Protein AF-A0A7R9XVE0-F1 (afdb_monomer_lite)

Structure (mmCIF, N/CA/C/O backbone):
data_AF-A0A7R9XVE0-F1
#
_entry.id   AF-A0A7R9XVE0-F1
#
loop_
_atom_site.group_PDB
_atom_site.id
_atom_site.type_symbol
_atom_site.label_atom_id
_atom_site.label_alt_id
_atom_site.label_comp_id
_atom_site.label_asym_id
_atom_site.label_entity_id
_atom_site.label_seq_id
_atom_site.pdbx_PDB_ins_code
_atom_site.Cartn_x
_atom_site.Cartn_y
_atom_site.Cartn_z
_atom_site.occupancy
_atom_site.B_iso_or_equiv
_atom_site.auth_seq_id
_atom_site.auth_comp_id
_atom_site.auth_asym_id
_atom_site.auth_atom_id
_atom_site.pdbx_PDB_model_num
ATOM 1 N N . MET A 1 1 ? 29.120 -4.678 16.726 1.00 42.53 1 MET A N 1
ATOM 2 C CA . MET A 1 1 ? 29.042 -4.687 15.249 1.00 42.53 1 MET A CA 1
ATOM 3 C C . MET A 1 1 ? 27.668 -4.158 14.846 1.00 42.53 1 MET A C 1
ATOM 5 O O . MET A 1 1 ? 26.705 -4.912 14.813 1.00 42.53 1 MET A O 1
ATOM 9 N N . CYS A 1 2 ? 27.539 -2.840 14.697 1.00 47.38 2 CYS A N 1
ATOM 10 C CA . CYS A 1 2 ? 26.256 -2.175 14.465 1.00 47.38 2 CYS A CA 1
ATOM 11 C C . CYS A 1 2 ? 25.947 -2.205 12.961 1.00 47.38 2 CYS A C 1
ATOM 13 O O . CYS A 1 2 ? 26.539 -1.447 12.198 1.00 47.38 2 CYS A O 1
ATOM 15 N N . LYS A 1 3 ? 25.071 -3.114 12.517 1.00 47.78 3 LYS A N 1
ATOM 16 C CA . LYS A 1 3 ? 24.630 -3.222 11.116 1.00 47.78 3 LYS A CA 1
ATOM 17 C C . LYS A 1 3 ? 23.557 -2.157 10.831 1.00 47.78 3 LYS A C 1
ATOM 19 O O . LYS A 1 3 ? 22.397 -2.479 10.620 1.00 47.78 3 LYS A O 1
ATOM 24 N N . PHE A 1 4 ? 23.955 -0.889 10.930 1.00 51.12 4 PHE A N 1
ATOM 25 C CA . PHE A 1 4 ? 23.118 0.307 10.734 1.00 51.12 4 PHE A CA 1
ATOM 26 C C . PHE A 1 4 ? 23.556 1.139 9.513 1.00 51.12 4 PHE A C 1
ATOM 28 O O . PHE A 1 4 ? 23.106 2.267 9.341 1.00 51.12 4 PHE A O 1
ATOM 35 N N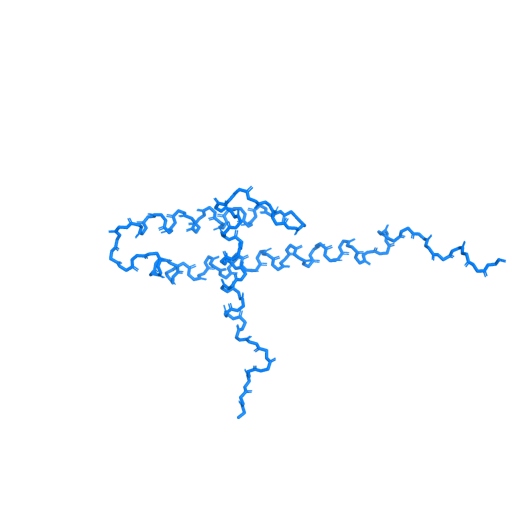 . SER A 1 5 ? 24.448 0.603 8.674 1.00 50.84 5 SER A N 1
ATOM 36 C CA . SER A 1 5 ? 24.968 1.297 7.484 1.00 50.84 5 SER A CA 1
ATOM 37 C C . SER A 1 5 ? 24.055 1.182 6.253 1.00 50.84 5 SER A C 1
ATOM 39 O O . SER A 1 5 ? 24.212 1.942 5.309 1.00 50.84 5 SER A O 1
ATOM 41 N N . GLU A 1 6 ? 23.052 0.308 6.304 1.00 54.50 6 GLU A N 1
ATOM 42 C CA . GLU A 1 6 ? 21.869 0.292 5.439 1.00 54.50 6 GLU A CA 1
ATOM 43 C C . GLU A 1 6 ? 20.679 0.200 6.399 1.00 54.50 6 GLU A C 1
ATOM 45 O O . GLU A 1 6 ? 20.630 -0.726 7.207 1.00 54.50 6 GLU A O 1
ATOM 50 N N . GLY A 1 7 ? 19.769 1.176 6.419 1.00 59.41 7 GLY A N 1
ATOM 51 C CA . GLY A 1 7 ? 18.637 1.166 7.356 1.00 59.41 7 GLY A CA 1
ATOM 52 C C . GLY A 1 7 ? 17.837 -0.144 7.294 1.00 59.41 7 GLY A C 1
ATOM 53 O O . GLY A 1 7 ? 17.796 -0.791 6.251 1.00 59.41 7 GLY A O 1
ATOM 54 N N . ASP A 1 8 ? 17.195 -0.533 8.404 1.00 79.69 8 ASP A N 1
ATOM 55 C CA . ASP A 1 8 ? 16.357 -1.741 8.472 1.00 79.69 8 ASP A CA 1
ATOM 56 C C . ASP A 1 8 ? 15.426 -1.800 7.248 1.00 79.69 8 ASP A C 1
ATOM 58 O O . ASP A 1 8 ? 14.573 -0.923 7.064 1.00 79.69 8 ASP A O 1
ATOM 62 N N . SER A 1 9 ? 15.600 -2.820 6.400 1.00 81.75 9 SER A N 1
ATOM 63 C CA . SER A 1 9 ? 14.855 -2.973 5.144 1.00 81.75 9 SER A CA 1
ATOM 64 C C . SER A 1 9 ? 13.341 -2.975 5.375 1.00 81.75 9 SER A C 1
ATOM 66 O O . SER A 1 9 ? 12.570 -2.529 4.522 1.00 81.75 9 SER A O 1
ATOM 68 N N . ARG A 1 10 ? 12.899 -3.364 6.577 1.00 84.88 10 ARG A N 1
ATOM 69 C CA . ARG A 1 10 ? 11.501 -3.286 7.009 1.00 84.88 10 ARG A CA 1
ATOM 70 C C . ARG A 1 10 ? 11.034 -1.850 7.203 1.00 84.88 10 ARG A C 1
ATOM 72 O O . ARG A 1 10 ? 9.901 -1.529 6.855 1.00 84.88 10 ARG A O 1
ATOM 79 N N . ILE A 1 11 ? 11.871 -0.976 7.759 1.00 89.19 11 ILE A N 1
ATOM 80 C CA . ILE A 1 11 ? 11.544 0.449 7.914 1.00 89.19 11 ILE A CA 1
ATOM 81 C C . ILE A 1 11 ? 11.472 1.122 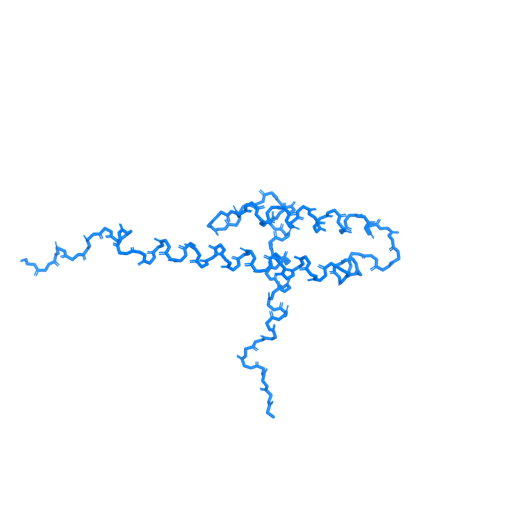6.543 1.00 89.19 11 ILE A C 1
ATOM 83 O O . ILE A 1 11 ? 10.541 1.893 6.301 1.00 89.19 11 ILE A O 1
ATOM 87 N N . LEU A 1 12 ? 12.388 0.791 5.630 1.00 89.69 12 LEU A N 1
ATOM 88 C CA . LEU A 1 12 ? 12.337 1.290 4.252 1.00 89.69 12 LEU A CA 1
ATOM 89 C C . LEU A 1 12 ? 11.053 0.845 3.544 1.00 89.69 12 LEU A C 1
ATOM 91 O O . LEU A 1 12 ? 10.345 1.679 2.983 1.00 89.69 12 LEU A O 1
ATOM 95 N N . SER A 1 13 ? 10.693 -0.432 3.667 1.00 92.75 13 SER A N 1
ATOM 96 C CA . SER A 1 13 ? 9.450 -0.976 3.107 1.00 92.75 13 SER A CA 1
ATOM 97 C C . SER A 1 13 ? 8.210 -0.268 3.658 1.00 92.75 13 SER A C 1
ATOM 99 O O . SER A 1 13 ? 7.320 0.130 2.907 1.00 92.75 13 SER A O 1
ATOM 101 N N . GLN A 1 14 ? 8.172 -0.021 4.971 1.00 93.62 14 GLN A N 1
ATOM 102 C CA . GLN A 1 14 ? 7.085 0.734 5.594 1.00 93.62 14 GLN A CA 1
ATOM 103 C C . GLN A 1 14 ? 7.004 2.180 5.096 1.00 93.62 14 GLN A C 1
ATOM 105 O O . GLN A 1 14 ? 5.900 2.702 4.935 1.00 93.62 14 GLN A O 1
ATOM 110 N N . LYS A 1 15 ? 8.145 2.840 4.869 1.00 94.31 15 LYS A N 1
ATOM 111 C CA . LYS A 1 15 ? 8.178 4.198 4.317 1.00 94.31 15 LYS A CA 1
ATOM 112 C C . LYS A 1 15 ? 7.635 4.219 2.886 1.00 94.31 15 LYS A C 1
ATOM 114 O O . LYS A 1 15 ? 6.722 4.992 2.620 1.00 94.31 15 LYS A O 1
ATOM 119 N N . MET A 1 16 ? 8.108 3.322 2.018 1.00 94.50 16 MET A N 1
ATOM 120 C CA . MET A 1 16 ? 7.633 3.217 0.630 1.00 94.50 16 MET A CA 1
ATOM 121 C C . MET A 1 16 ? 6.118 3.007 0.556 1.00 94.50 16 MET A C 1
ATOM 123 O O . MET A 1 16 ? 5.421 3.722 -0.162 1.00 94.50 16 MET A O 1
ATOM 127 N N . ALA A 1 17 ? 5.588 2.082 1.359 1.00 96.38 17 ALA A N 1
ATOM 128 C CA . ALA A 1 17 ? 4.152 1.841 1.427 1.00 96.38 17 ALA A CA 1
ATOM 129 C C . ALA A 1 17 ? 3.367 3.075 1.915 1.00 96.38 17 ALA A C 1
ATOM 131 O O . ALA A 1 17 ? 2.294 3.367 1.389 1.00 96.38 17 ALA A O 1
ATOM 132 N N . ARG A 1 18 ? 3.882 3.830 2.901 1.00 96.06 18 ARG A N 1
ATOM 133 C CA . ARG A 1 18 ? 3.235 5.071 3.377 1.00 96.06 18 ARG A CA 1
ATOM 134 C C . ARG A 1 18 ? 3.206 6.159 2.312 1.00 96.06 18 ARG A C 1
ATOM 136 O O . ARG A 1 18 ? 2.172 6.811 2.155 1.00 96.06 18 ARG A O 1
ATOM 143 N N . ASP A 1 19 ? 4.310 6.347 1.600 1.00 95.50 19 ASP A N 1
ATOM 144 C CA . ASP A 1 19 ? 4.403 7.337 0.527 1.00 95.50 19 ASP A CA 1
ATOM 145 C C . ASP A 1 19 ? 3.393 6.991 -0.578 1.00 95.50 19 ASP A C 1
ATOM 147 O O . ASP A 1 19 ? 2.554 7.819 -0.942 1.00 95.50 19 ASP A O 1
ATOM 151 N N . ARG A 1 20 ? 3.342 5.717 -0.988 1.00 96.06 20 ARG A N 1
ATOM 152 C CA . ARG A 1 20 ? 2.379 5.237 -1.986 1.00 96.06 20 ARG A CA 1
ATOM 153 C C . ARG A 1 20 ? 0.920 5.381 -1.547 1.00 96.06 20 ARG A C 1
ATOM 155 O O . ARG A 1 20 ? 0.080 5.766 -2.361 1.00 96.06 20 ARG A O 1
ATOM 162 N N . MET A 1 21 ? 0.611 5.114 -0.277 1.00 96.69 21 MET A N 1
ATOM 163 C CA . MET A 1 21 ? -0.726 5.334 0.294 1.00 96.69 21 MET A CA 1
ATOM 164 C C . MET A 1 21 ? -1.106 6.817 0.349 1.00 96.69 21 MET A C 1
ATOM 166 O O . MET A 1 21 ? -2.278 7.158 0.200 1.00 96.69 21 MET A O 1
ATOM 170 N N . THR A 1 22 ? -0.131 7.706 0.549 1.00 95.62 22 THR A N 1
ATOM 171 C CA . THR A 1 22 ? -0.352 9.159 0.522 1.00 95.62 22 THR A CA 1
ATOM 172 C C . THR A 1 22 ? -0.698 9.633 -0.885 1.00 95.62 22 THR A C 1
ATOM 174 O O . THR A 1 22 ? -1.575 10.481 -1.044 1.00 95.62 22 THR A O 1
ATOM 177 N N . ASP A 1 23 ? -0.042 9.080 -1.904 1.00 95.12 23 ASP A N 1
ATOM 178 C CA . ASP A 1 23 ? -0.374 9.352 -3.302 1.00 95.12 23 ASP A CA 1
ATOM 179 C C . ASP A 1 23 ? -1.738 8.780 -3.687 1.00 95.12 23 ASP A C 1
ATOM 181 O O . ASP A 1 23 ? -2.548 9.504 -4.264 1.00 95.12 23 ASP A O 1
ATOM 185 N N . PHE A 1 24 ? -2.040 7.549 -3.263 1.00 95.81 24 PHE A N 1
ATOM 186 C CA . PHE A 1 24 ? -3.348 6.923 -3.468 1.00 95.81 24 PHE A CA 1
ATOM 187 C C . PHE A 1 24 ? -4.487 7.776 -2.897 1.00 95.81 24 PHE A C 1
ATOM 189 O O . PHE A 1 24 ? -5.441 8.093 -3.601 1.00 95.81 24 PHE A O 1
ATOM 196 N N . ALA A 1 25 ? -4.352 8.233 -1.647 1.00 94.31 25 ALA A N 1
ATOM 197 C CA . ALA A 1 25 ? -5.352 9.080 -0.994 1.00 94.31 25 ALA A CA 1
ATOM 198 C C . ALA A 1 25 ? -5.558 10.436 -1.694 1.00 94.31 25 ALA A C 1
ATOM 200 O O . ALA A 1 25 ? -6.602 11.062 -1.533 1.00 94.31 25 ALA A O 1
ATOM 201 N N . LYS A 1 26 ? -4.567 10.899 -2.464 1.00 95.75 26 LYS A N 1
ATOM 202 C CA . LYS A 1 26 ? -4.622 12.142 -3.245 1.00 95.75 26 LYS A CA 1
ATOM 203 C C . LYS A 1 26 ? -4.998 11.913 -4.713 1.00 95.75 26 LYS A C 1
ATOM 205 O O . LYS A 1 26 ? -4.976 12.873 -5.477 1.00 95.75 26 LYS A O 1
ATOM 210 N N . GLY A 1 27 ? -5.284 10.674 -5.122 1.00 92.69 27 GLY A N 1
ATOM 211 C CA . GLY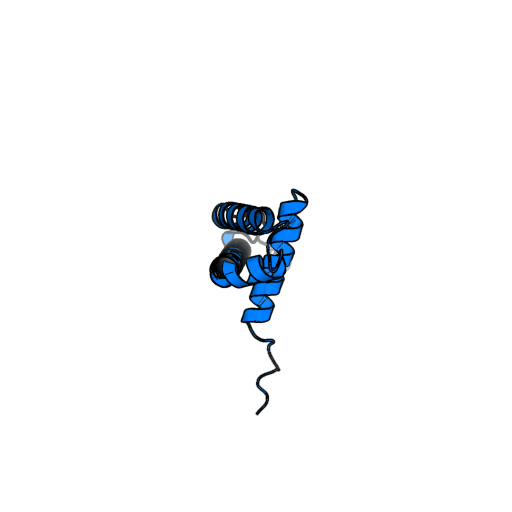 A 1 27 ? -5.540 10.320 -6.521 1.00 92.69 27 GLY A CA 1
ATOM 212 C C . GLY A 1 27 ? -4.336 10.551 -7.440 1.00 92.69 27 GLY A C 1
ATOM 213 O O . GLY A 1 27 ? -4.511 10.820 -8.626 1.00 92.69 27 GLY A O 1
ATOM 214 N N . ARG A 1 28 ? -3.111 10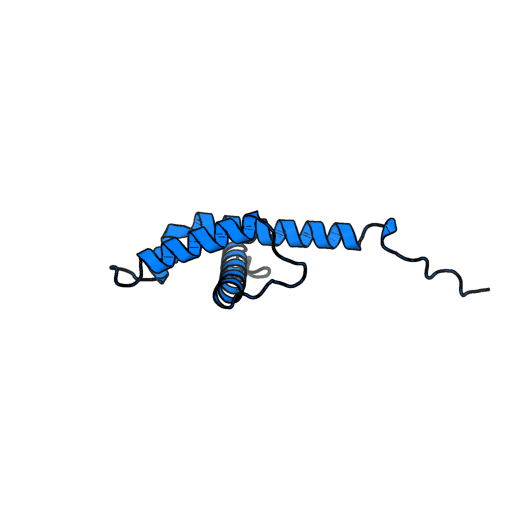.512 -6.899 1.00 92.38 28 ARG A N 1
ATOM 215 C CA . ARG A 1 28 ? -1.879 10.720 -7.667 1.00 92.38 28 ARG A CA 1
ATOM 216 C C . ARG A 1 28 ? -1.304 9.392 -8.131 1.00 92.38 28 ARG A C 1
ATOM 218 O O . ARG A 1 28 ? -1.151 8.463 -7.341 1.00 92.38 28 ARG A O 1
ATOM 225 N N . THR A 1 29 ? -0.898 9.355 -9.393 1.00 87.88 29 THR A N 1
ATOM 226 C CA . THR A 1 29 ? -0.133 8.242 -9.954 1.00 87.88 29 THR A CA 1
ATOM 227 C C . THR A 1 29 ? 1.362 8.480 -9.720 1.00 87.88 29 THR A C 1
ATOM 229 O O . THR A 1 29 ? 1.850 9.572 -10.030 1.00 87.88 29 THR A O 1
ATOM 232 N N . PRO A 1 30 ? 2.112 7.499 -9.187 1.00 84.62 30 PRO A N 1
ATOM 233 C CA . PRO A 1 30 ? 3.551 7.636 -9.010 1.00 84.62 30 PRO A CA 1
ATOM 234 C C . PRO A 1 30 ? 4.295 7.761 -10.348 1.00 84.62 30 PRO A C 1
ATOM 236 O O . PRO A 1 30 ? 3.820 7.347 -11.409 1.00 84.62 30 PRO A O 1
ATOM 239 N N . ALA A 1 31 ? 5.502 8.329 -10.295 1.00 75.00 31 ALA A N 1
ATOM 240 C CA . ALA A 1 31 ? 6.388 8.390 -11.452 1.00 75.00 31 ALA A CA 1
ATOM 241 C C . ALA A 1 31 ? 6.704 6.967 -11.951 1.00 75.00 31 ALA A C 1
ATOM 243 O O . ALA A 1 31 ? 7.089 6.095 -11.166 1.00 75.00 31 ALA A O 1
ATOM 244 N N . GLY A 1 32 ? 6.526 6.733 -13.254 1.00 76.00 32 GLY A N 1
ATOM 245 C CA . GLY A 1 32 ? 6.606 5.394 -13.850 1.00 76.00 32 GLY A CA 1
ATOM 246 C C . GLY A 1 32 ? 5.290 4.607 -13.818 1.00 76.00 32 GLY A C 1
ATOM 247 O O . GLY A 1 32 ? 5.306 3.409 -14.070 1.00 76.00 32 GLY A O 1
ATOM 248 N N . GLY A 1 33 ? 4.165 5.260 -13.511 1.00 85.38 33 GLY A N 1
ATOM 249 C CA . GLY A 1 33 ? 2.850 4.624 -13.480 1.00 85.38 33 GLY A CA 1
ATOM 250 C C . GLY A 1 33 ? 2.597 3.857 -12.185 1.00 85.38 33 GLY A C 1
ATOM 251 O O . GLY A 1 33 ? 3.397 3.893 -11.254 1.00 85.38 33 GLY A O 1
ATOM 252 N N . SER A 1 34 ? 1.466 3.164 -12.139 1.00 85.62 34 SER A N 1
ATOM 253 C CA . SER A 1 34 ? 1.074 2.272 -11.050 1.00 85.62 34 SER A CA 1
ATOM 254 C C . SER A 1 34 ? 0.752 0.905 -11.638 1.00 85.62 34 SER A C 1
ATOM 256 O O . SER A 1 34 ? 0.177 0.830 -12.726 1.00 85.62 34 SER A O 1
ATOM 258 N N . SER A 1 35 ? 1.143 -0.164 -10.951 1.00 90.62 35 SER A N 1
ATOM 259 C CA . SER A 1 35 ? 0.734 -1.519 -11.320 1.00 90.62 35 SER A CA 1
ATOM 260 C C . SER A 1 35 ? -0.660 -1.852 -10.776 1.00 90.62 35 SER A C 1
ATOM 262 O O . SER A 1 35 ? -1.091 -1.322 -9.753 1.00 90.62 35 SER A O 1
ATOM 264 N N . GLU A 1 36 ? -1.362 -2.785 -11.422 1.00 92.69 36 GLU A N 1
ATOM 265 C CA . GLU A 1 36 ? -2.650 -3.295 -10.926 1.00 92.69 36 GLU A CA 1
ATOM 266 C C . GLU A 1 36 ? -2.525 -3.864 -9.500 1.00 92.69 36 GLU A C 1
ATOM 268 O O . GLU A 1 36 ? -3.376 -3.620 -8.644 1.00 92.69 36 GLU A O 1
ATOM 273 N N . ALA A 1 37 ? -1.416 -4.554 -9.216 1.00 94.38 37 ALA A N 1
ATOM 274 C CA . ALA A 1 37 ? -1.117 -5.079 -7.888 1.00 94.38 37 ALA A CA 1
ATOM 275 C C . ALA A 1 37 ? -1.010 -3.965 -6.831 1.00 94.38 37 ALA A C 1
ATOM 277 O O . ALA A 1 37 ? -1.553 -4.115 -5.734 1.00 94.38 37 ALA A O 1
ATOM 278 N N . GLU A 1 38 ? -0.356 -2.842 -7.155 1.00 95.56 38 GLU A N 1
ATOM 279 C CA . GLU A 1 38 ? -0.285 -1.677 -6.265 1.00 95.56 38 GLU A CA 1
ATOM 280 C C . GLU A 1 38 ? -1.675 -1.112 -5.965 1.00 95.56 38 GLU A C 1
ATOM 282 O O . GLU A 1 38 ? -1.977 -0.860 -4.799 1.00 95.56 38 GLU A O 1
ATOM 287 N N . GLU A 1 39 ? -2.534 -0.953 -6.975 1.00 96.31 39 GLU A N 1
ATOM 288 C CA . GLU A 1 39 ? -3.885 -0.409 -6.779 1.00 96.31 39 GLU A CA 1
ATOM 289 C C . GLU A 1 39 ? -4.738 -1.299 -5.869 1.00 96.31 39 GLU A C 1
ATOM 291 O O . GLU A 1 39 ? -5.373 -0.811 -4.930 1.00 96.31 39 GLU A O 1
ATOM 296 N N . VAL A 1 40 ? -4.704 -2.617 -6.087 1.00 97.44 40 VAL A N 1
ATOM 297 C CA . VAL A 1 40 ? -5.436 -3.583 -5.257 1.00 97.44 40 VAL A CA 1
ATOM 298 C C . VAL A 1 40 ? -4.954 -3.535 -3.807 1.00 97.44 40 VAL A C 1
ATOM 300 O O . VAL A 1 40 ? -5.766 -3.485 -2.880 1.00 97.44 40 VAL A O 1
ATOM 303 N N . LEU A 1 41 ? -3.638 -3.521 -3.587 1.00 98.12 41 LEU A N 1
ATOM 304 C CA . LEU A 1 41 ? -3.055 -3.488 -2.244 1.00 98.12 41 LEU A CA 1
ATOM 305 C C . LEU A 1 41 ? -3.319 -2.152 -1.537 1.00 98.12 41 LEU A C 1
ATOM 307 O O . LEU A 1 41 ? -3.610 -2.142 -0.337 1.00 98.12 41 LEU A O 1
ATOM 311 N N . CYS A 1 42 ? -3.283 -1.033 -2.266 1.00 97.69 42 CYS A N 1
ATOM 312 C CA . CYS A 1 42 ? -3.669 0.275 -1.746 1.00 97.69 42 CYS A CA 1
ATOM 313 C C . CYS A 1 42 ? -5.142 0.315 -1.334 1.00 97.69 42 CYS A C 1
ATOM 315 O O . CYS A 1 42 ? -5.446 0.780 -0.234 1.00 97.69 42 CYS A O 1
ATOM 317 N N . ALA A 1 43 ? -6.048 -0.218 -2.157 1.00 97.44 43 ALA A N 1
ATOM 318 C CA . ALA A 1 43 ? -7.471 -0.287 -1.837 1.00 97.44 43 ALA A CA 1
ATOM 319 C C . ALA A 1 43 ? -7.742 -1.162 -0.600 1.00 97.44 43 ALA A C 1
ATOM 321 O O . ALA A 1 43 ? -8.471 -0.751 0.304 1.00 97.44 43 ALA A O 1
ATOM 322 N N . GLN A 1 44 ? -7.102 -2.334 -0.509 1.00 97.44 44 GLN A N 1
ATOM 323 C CA . GLN A 1 44 ? -7.204 -3.219 0.659 1.00 97.44 44 GLN A CA 1
ATOM 324 C C . GLN A 1 44 ? -6.726 -2.531 1.940 1.00 97.44 44 GLN A C 1
ATOM 326 O O . GLN A 1 44 ? -7.392 -2.595 2.976 1.00 97.44 44 GLN A O 1
ATOM 331 N N . LEU A 1 45 ? -5.579 -1.853 1.876 1.00 96.81 45 LEU A N 1
ATOM 332 C CA . LEU A 1 45 ? -5.023 -1.156 3.026 1.00 96.81 45 LEU A CA 1
ATOM 333 C C . LEU A 1 45 ? -5.875 0.064 3.400 1.00 96.81 45 LEU A C 1
ATOM 335 O O . LEU A 1 45 ? -6.118 0.289 4.580 1.00 96.81 45 LEU A O 1
ATOM 339 N N . ALA A 1 46 ? -6.396 0.816 2.428 1.00 96.75 46 ALA A N 1
ATOM 340 C CA . ALA A 1 46 ? -7.318 1.923 2.679 1.00 96.75 46 ALA A CA 1
ATOM 341 C C . ALA A 1 46 ? -8.587 1.446 3.400 1.00 96.75 46 ALA A C 1
ATOM 343 O O . ALA A 1 46 ? -8.965 2.036 4.410 1.00 96.75 46 ALA A O 1
ATOM 344 N N . ALA A 1 47 ? -9.185 0.340 2.944 1.00 95.56 47 ALA A N 1
ATOM 345 C CA . ALA A 1 47 ? -10.354 -0.260 3.580 1.00 95.56 47 ALA A CA 1
ATOM 346 C C . ALA A 1 47 ? -10.066 -0.701 5.026 1.00 95.56 47 ALA A C 1
ATOM 348 O O . ALA A 1 47 ? -10.848 -0.403 5.927 1.00 95.56 47 ALA A O 1
ATOM 349 N N . ALA A 1 48 ? -8.922 -1.347 5.274 1.00 94.38 48 ALA A N 1
ATOM 350 C CA . ALA A 1 48 ? -8.524 -1.764 6.620 1.00 94.38 48 ALA A CA 1
ATOM 351 C C . ALA A 1 48 ? -8.311 -0.573 7.570 1.00 94.38 48 ALA A C 1
ATOM 353 O O . ALA A 1 48 ? -8.686 -0.629 8.741 1.00 94.38 48 ALA A O 1
ATOM 354 N N . LEU A 1 49 ? -7.719 0.516 7.071 1.00 94.31 49 LEU A N 1
ATOM 355 C CA . LEU A 1 49 ? -7.485 1.722 7.864 1.00 94.31 49 LEU A CA 1
ATOM 356 C C . LEU A 1 49 ? -8.787 2.484 8.142 1.00 94.31 49 LEU A C 1
ATOM 358 O O . LEU A 1 49 ? -8.950 2.966 9.259 1.00 94.31 49 LEU A O 1
ATOM 362 N N . ALA A 1 50 ? -9.708 2.539 7.176 1.00 93.06 50 ALA A N 1
ATOM 363 C CA . ALA A 1 50 ? -11.030 3.141 7.347 1.00 93.06 50 ALA A CA 1
ATOM 364 C C . ALA A 1 50 ? -11.903 2.341 8.329 1.00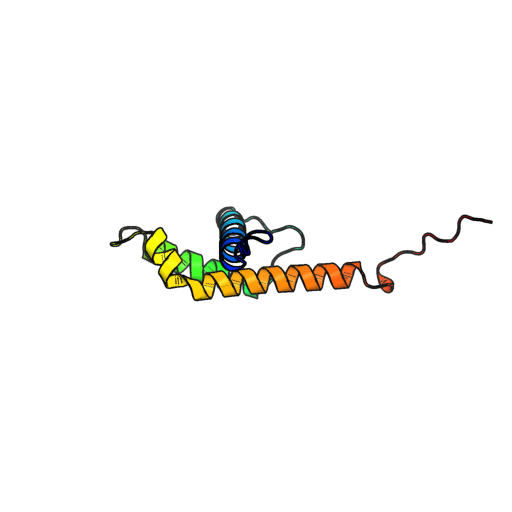 93.06 50 ALA A C 1
ATOM 366 O O . ALA A 1 50 ? -12.549 2.918 9.195 1.00 93.06 50 ALA A O 1
ATOM 367 N N . ALA A 1 51 ? -11.871 1.005 8.268 1.00 90.75 51 ALA A N 1
ATOM 368 C CA . ALA A 1 51 ? -12.607 0.145 9.201 1.00 90.75 51 ALA A CA 1
ATOM 369 C C . ALA A 1 51 ? -12.137 0.288 10.661 1.00 90.75 51 ALA A C 1
ATOM 371 O O . ALA A 1 51 ? -12.873 -0.035 11.592 1.00 90.75 51 ALA A O 1
ATOM 372 N N . ALA A 1 52 ? -10.908 0.760 10.870 1.00 89.19 52 ALA A N 1
ATOM 373 C CA . ALA A 1 52 ? -10.350 1.016 12.192 1.00 89.19 52 ALA A CA 1
ATOM 374 C C . ALA A 1 52 ? -10.565 2.454 12.686 1.00 89.19 52 ALA A C 1
ATOM 376 O O . ALA A 1 52 ? -10.188 2.782 13.818 1.00 89.19 52 ALA A O 1
ATOM 377 N N . GLU A 1 53 ? -11.148 3.318 11.858 1.00 82.81 53 GLU A N 1
ATOM 378 C CA . GLU A 1 53 ? -11.476 4.690 12.216 1.00 82.81 53 GLU A CA 1
ATOM 379 C C . GLU A 1 53 ? -12.608 4.677 13.257 1.00 82.81 53 GLU A C 1
ATOM 381 O O . GLU A 1 53 ? -13.696 4.161 13.020 1.00 82.81 53 GLU A O 1
ATOM 386 N N . GLY A 1 54 ? -12.313 5.150 14.474 1.00 72.62 54 GLY A N 1
ATOM 387 C CA . GLY A 1 54 ? -13.225 5.072 15.628 1.00 72.62 54 GLY A CA 1
ATOM 388 C C . GLY A 1 54 ? -13.119 3.797 16.484 1.00 72.62 54 GLY A C 1
ATOM 389 O O . GLY A 1 54 ? -13.788 3.701 17.512 1.00 72.62 54 GLY A O 1
ATOM 390 N N . GLY A 1 55 ? -12.262 2.833 16.122 1.00 75.00 55 GLY A N 1
ATOM 391 C CA . GLY A 1 55 ? -12.010 1.614 16.904 1.00 75.00 55 GLY A CA 1
ATOM 392 C C . GLY A 1 55 ? -10.923 1.757 17.984 1.00 75.00 55 GLY A C 1
ATOM 393 O O . GLY A 1 55 ? -10.098 2.674 17.966 1.00 75.00 55 GLY A O 1
ATOM 394 N N . ARG A 1 56 ? -10.860 0.802 18.928 1.00 67.38 56 ARG A N 1
ATOM 395 C CA . ARG A 1 56 ? -9.776 0.729 19.931 1.00 67.38 56 ARG A CA 1
ATOM 396 C C . ARG A 1 56 ? -8.430 0.452 19.241 1.00 67.38 56 ARG A C 1
ATOM 398 O O . ARG A 1 56 ? -8.270 -0.578 18.598 1.00 67.38 56 ARG A O 1
ATOM 405 N N . GLY A 1 57 ? -7.464 1.361 19.397 1.00 73.12 57 GLY A N 1
ATOM 406 C CA . GLY A 1 57 ? -6.115 1.269 18.807 1.00 73.12 57 GLY A CA 1
ATOM 407 C C . GLY A 1 57 ? -5.918 2.075 17.514 1.00 73.12 57 GLY A C 1
ATOM 408 O O . GLY A 1 57 ? -4.776 2.340 17.127 1.00 73.12 57 GLY A O 1
ATOM 409 N N . GLY A 1 58 ? -7.012 2.520 16.888 1.00 88.00 58 GLY A N 1
ATOM 410 C CA . GLY A 1 58 ? -7.013 3.447 15.759 1.00 88.00 58 GLY A CA 1
ATOM 411 C C . GLY A 1 58 ? -6.181 3.013 14.547 1.00 88.00 58 GLY A C 1
ATOM 412 O O . GLY A 1 58 ? -5.814 1.851 14.355 1.00 88.00 58 GLY A O 1
ATOM 413 N N . ARG A 1 59 ? -5.846 4.002 13.717 1.00 89.56 59 ARG A N 1
ATOM 414 C CA . ARG A 1 59 ? -5.168 3.814 12.426 1.00 89.56 59 ARG A CA 1
ATOM 415 C C . ARG A 1 59 ? -3.793 3.140 12.543 1.00 89.56 59 ARG A C 1
ATOM 417 O O . ARG A 1 59 ? -3.394 2.394 11.654 1.00 89.56 59 ARG A O 1
ATOM 424 N N . ALA A 1 60 ? -3.068 3.383 13.638 1.00 90.50 60 ALA A N 1
ATOM 425 C CA . ALA A 1 60 ? -1.750 2.794 13.880 1.00 90.50 60 ALA A CA 1
ATOM 426 C C . ALA A 1 60 ? -1.830 1.288 14.180 1.00 90.50 60 ALA A C 1
ATOM 428 O O . ALA A 1 60 ? -1.039 0.514 13.641 1.00 90.50 60 ALA A O 1
ATOM 429 N N . ALA A 1 61 ? -2.806 0.855 14.986 1.00 91.44 61 ALA A N 1
ATOM 430 C CA . ALA A 1 61 ? -3.023 -0.566 15.245 1.00 91.44 61 ALA A CA 1
ATOM 431 C C . ALA A 1 61 ? -3.438 -1.310 13.969 1.00 91.44 61 ALA A C 1
ATOM 433 O O . ALA A 1 61 ? -2.922 -2.391 13.697 1.00 91.44 61 ALA A O 1
ATOM 434 N N . ALA A 1 62 ? -4.297 -0.704 13.146 1.00 94.00 62 ALA A N 1
ATOM 435 C CA . ALA A 1 62 ? -4.716 -1.279 11.869 1.00 94.00 62 ALA A CA 1
ATOM 436 C C . ALA A 1 62 ? -3.574 -1.386 10.852 1.00 94.00 62 ALA A C 1
ATOM 438 O O . ALA A 1 62 ? -3.451 -2.400 10.162 1.00 94.00 62 ALA A O 1
ATOM 439 N N . TRP A 1 63 ? -2.694 -0.383 10.805 1.00 94.94 63 TRP A N 1
ATOM 440 C CA . TRP A 1 63 ? -1.464 -0.445 10.016 1.00 94.94 63 TRP A CA 1
ATOM 441 C C . TRP A 1 63 ? -0.580 -1.618 10.452 1.00 94.94 63 TRP A C 1
ATOM 443 O O . TRP A 1 63 ? -0.148 -2.411 9.619 1.00 94.94 63 TRP A O 1
ATOM 453 N N . ASN A 1 64 ? -0.366 -1.771 11.762 1.00 93.69 64 ASN A N 1
ATOM 454 C CA . ASN A 1 64 ? 0.440 -2.859 12.316 1.00 93.69 64 ASN A CA 1
ATOM 455 C C . ASN A 1 64 ? -0.197 -4.235 12.079 1.00 93.69 64 ASN A C 1
ATOM 457 O O . ASN A 1 64 ? 0.507 -5.187 11.753 1.00 93.69 64 ASN A O 1
ATOM 461 N N . ALA A 1 65 ? -1.521 -4.350 12.191 1.00 94.88 65 ALA A N 1
ATOM 462 C CA . ALA A 1 65 ? -2.247 -5.577 11.868 1.00 94.88 65 ALA A CA 1
ATOM 463 C C . ALA A 1 65 ? -2.122 -5.940 10.377 1.00 94.88 65 ALA A C 1
ATOM 465 O O . ALA A 1 65 ? -2.035 -7.116 10.023 1.00 94.88 65 ALA A O 1
ATOM 466 N N . SER A 1 66 ? -2.024 -4.927 9.514 1.00 96.06 66 SER A N 1
ATOM 467 C CA . SER A 1 66 ? -1.900 -5.061 8.058 1.00 96.06 66 SER A CA 1
ATOM 468 C C . SER A 1 66 ? -0.450 -5.167 7.570 1.00 96.06 66 SER A C 1
ATOM 470 O O . SER A 1 66 ? -0.179 -4.937 6.391 1.00 96.06 66 SER A O 1
ATOM 472 N N . TRP A 1 67 ? 0.503 -5.531 8.439 1.00 94.94 67 TRP A N 1
ATOM 473 C CA . TRP A 1 67 ? 1.935 -5.549 8.109 1.00 94.94 67 TRP A CA 1
ATOM 474 C C . TRP A 1 67 ? 2.277 -6.377 6.859 1.00 94.94 67 TRP A C 1
ATOM 476 O O . TRP A 1 67 ? 3.171 -6.008 6.101 1.00 94.94 67 TRP A O 1
ATOM 486 N N . ARG A 1 68 ? 1.550 -7.475 6.605 1.00 96.44 68 ARG A N 1
ATOM 487 C CA . ARG A 1 68 ? 1.739 -8.293 5.395 1.00 96.44 68 ARG A CA 1
ATOM 488 C C . ARG A 1 68 ? 1.368 -7.521 4.136 1.00 96.44 68 ARG A C 1
ATOM 490 O O . ARG A 1 68 ? 2.128 -7.535 3.178 1.00 96.44 68 ARG A O 1
ATOM 497 N N . THR A 1 69 ? 0.230 -6.834 4.143 1.00 97.25 69 THR A N 1
ATOM 498 C CA . THR A 1 69 ? -0.223 -6.002 3.020 1.00 97.25 69 THR A CA 1
ATOM 499 C C . THR A 1 69 ? 0.745 -4.850 2.775 1.00 97.25 69 THR A C 1
ATOM 501 O O . THR A 1 69 ? 1.066 -4.558 1.629 1.00 97.25 69 THR A O 1
ATOM 504 N N . VAL A 1 70 ? 1.278 -4.253 3.845 1.00 96.94 70 VAL A N 1
ATOM 505 C CA . VAL A 1 70 ? 2.309 -3.207 3.767 1.00 96.94 70 VAL A CA 1
ATOM 506 C C . VAL A 1 70 ? 3.567 -3.712 3.057 1.00 96.94 70 VAL A C 1
ATOM 508 O O . VAL A 1 70 ? 4.060 -3.034 2.159 1.00 96.94 70 VAL A O 1
ATOM 511 N N . TYR A 1 71 ? 4.076 -4.896 3.409 1.00 95.75 71 TYR A N 1
ATOM 512 C CA . TYR A 1 71 ? 5.258 -5.444 2.733 1.00 95.75 71 TYR A CA 1
ATOM 513 C C . TYR A 1 71 ? 4.968 -5.896 1.305 1.00 95.75 71 TYR A C 1
ATOM 515 O O . TYR A 1 71 ? 5.749 -5.578 0.422 1.00 95.75 71 TYR A O 1
ATOM 523 N N . ARG A 1 72 ? 3.809 -6.505 1.035 1.00 97.56 72 ARG A N 1
ATOM 524 C CA . ARG A 1 72 ? 3.423 -6.844 -0.345 1.00 97.56 72 ARG A CA 1
ATOM 525 C C . ARG A 1 72 ? 3.297 -5.607 -1.230 1.00 97.56 72 ARG A C 1
ATOM 527 O O . ARG A 1 72 ? 3.639 -5.667 -2.404 1.00 97.56 72 ARG A O 1
ATOM 534 N N . LEU A 1 73 ? 2.825 -4.487 -0.678 1.00 97.62 73 LEU A N 1
ATOM 535 C CA . LEU A 1 73 ? 2.784 -3.217 -1.400 1.00 97.62 73 LEU A CA 1
ATOM 536 C C . LEU A 1 73 ? 4.200 -2.712 -1.695 1.00 97.62 73 LEU A C 1
ATOM 538 O O . LEU A 1 73 ? 4.466 -2.254 -2.800 1.00 97.62 73 LEU A O 1
ATOM 542 N N . ALA A 1 74 ? 5.115 -2.823 -0.731 1.00 96.38 74 ALA A N 1
ATOM 543 C CA . ALA A 1 74 ? 6.516 -2.472 -0.935 1.00 96.38 74 ALA A CA 1
ATOM 544 C C . ALA A 1 74 ? 7.201 -3.351 -1.998 1.00 96.38 74 ALA A C 1
ATOM 546 O O . ALA A 1 74 ? 7.992 -2.824 -2.779 1.00 96.38 74 ALA A O 1
ATOM 547 N N . ASP A 1 75 ? 6.890 -4.646 -2.049 1.00 95.94 75 ASP A N 1
ATOM 548 C CA . ASP A 1 75 ? 7.399 -5.568 -3.072 1.00 95.94 75 ASP A CA 1
ATOM 549 C C . ASP A 1 75 ? 6.860 -5.192 -4.460 1.00 95.94 75 ASP A C 1
ATOM 551 O O . ASP A 1 75 ? 7.638 -4.990 -5.386 1.00 95.94 75 ASP A O 1
ATOM 555 N N . ALA A 1 76 ? 5.549 -4.948 -4.589 1.00 96.00 76 ALA A N 1
ATOM 556 C CA . ALA A 1 76 ? 4.938 -4.541 -5.859 1.00 96.00 76 ALA A CA 1
ATOM 557 C C . ALA A 1 76 ? 5.510 -3.216 -6.405 1.00 96.00 76 ALA A C 1
ATOM 559 O O . ALA A 1 76 ? 5.714 -3.062 -7.610 1.00 96.00 76 ALA A O 1
ATOM 560 N N . ILE A 1 77 ? 5.813 -2.260 -5.518 1.00 95.00 77 ILE A N 1
ATOM 561 C CA . ILE A 1 77 ? 6.491 -1.010 -5.885 1.00 95.00 77 ILE A CA 1
ATOM 562 C C . ILE A 1 77 ? 7.898 -1.297 -6.432 1.00 95.00 77 ILE A C 1
ATOM 564 O O . ILE A 1 77 ? 8.288 -0.719 -7.447 1.00 95.00 77 ILE A O 1
ATOM 568 N N . GLN A 1 78 ? 8.663 -2.170 -5.769 1.00 93.31 78 GLN A N 1
ATOM 569 C CA . GLN A 1 78 ? 10.012 -2.544 -6.206 1.00 93.31 78 GLN A CA 1
ATOM 570 C C . GLN A 1 78 ? 9.985 -3.261 -7.556 1.00 93.31 78 GLN A C 1
ATOM 572 O O . GLN A 1 78 ? 10.739 -2.873 -8.446 1.00 93.31 78 GLN A O 1
ATOM 577 N N . ASP A 1 79 ? 9.078 -4.220 -7.739 1.00 93.12 79 ASP A N 1
ATOM 578 C CA . ASP A 1 79 ? 8.905 -4.948 -8.999 1.00 93.12 79 ASP A CA 1
ATOM 579 C C . ASP A 1 79 ? 8.622 -3.988 -10.159 1.00 93.12 79 ASP A C 1
ATOM 581 O O . ASP A 1 79 ? 9.253 -4.073 -11.215 1.00 93.12 79 ASP A O 1
ATOM 585 N N . ARG A 1 80 ? 7.742 -2.998 -9.951 1.00 91.94 80 ARG A N 1
ATOM 586 C CA . ARG A 1 80 ? 7.487 -1.951 -10.951 1.00 91.94 80 ARG A CA 1
ATOM 587 C C . ARG A 1 80 ? 8.742 -1.137 -11.258 1.00 91.94 80 ARG A C 1
ATOM 589 O O . ARG A 1 80 ? 9.006 -0.842 -12.427 1.00 91.94 80 ARG A O 1
ATOM 596 N N . PHE A 1 81 ? 9.501 -0.735 -10.238 1.00 89.94 81 PHE A N 1
ATOM 597 C CA . PHE A 1 81 ? 10.726 0.040 -10.443 1.00 89.94 81 PHE A CA 1
ATOM 598 C C . PHE A 1 81 ? 11.784 -0.749 -11.214 1.00 89.94 81 PHE A C 1
ATOM 600 O O . PHE A 1 81 ? 12.381 -0.189 -12.133 1.00 89.94 81 PHE A O 1
ATOM 607 N N . LEU A 1 82 ? 11.978 -2.028 -10.887 1.00 89.19 82 LEU A N 1
ATOM 608 C CA . LEU A 1 82 ? 12.898 -2.914 -11.599 1.00 89.19 82 LEU A CA 1
ATOM 609 C C . LEU A 1 82 ? 12.459 -3.106 -13.052 1.00 89.19 82 LEU A C 1
ATOM 611 O O . LEU A 1 82 ? 13.250 -2.852 -13.954 1.00 89.19 82 LEU A O 1
ATOM 615 N N . ALA A 1 83 ? 11.179 -3.400 -13.297 1.00 87.69 83 ALA A N 1
ATOM 616 C CA . ALA A 1 83 ? 10.645 -3.526 -14.654 1.00 87.69 83 ALA A CA 1
ATOM 617 C C . ALA A 1 83 ? 10.810 -2.233 -15.475 1.00 87.69 83 ALA A C 1
ATOM 619 O O . ALA A 1 83 ? 11.183 -2.263 -16.649 1.00 87.69 83 ALA A O 1
ATOM 620 N N . THR A 1 84 ? 10.575 -1.074 -14.853 1.00 85.25 84 THR A N 1
ATOM 621 C CA . THR A 1 84 ? 10.773 0.235 -15.498 1.00 85.25 84 THR A CA 1
ATOM 622 C C . THR A 1 84 ? 12.247 0.486 -15.809 1.00 85.25 84 THR A C 1
ATOM 624 O O . THR A 1 84 ? 12.577 1.061 -16.848 1.00 85.25 84 THR A O 1
ATOM 627 N N . TRP A 1 85 ? 13.145 0.097 -14.904 1.00 83.25 85 TRP A N 1
ATOM 628 C CA . TRP A 1 85 ? 14.581 0.258 -15.091 1.00 83.25 85 TRP A CA 1
ATOM 629 C C . TRP A 1 85 ? 15.106 -0.650 -16.203 1.00 83.25 85 TRP A C 1
ATOM 631 O O . TRP A 1 85 ? 15.785 -0.151 -17.096 1.00 83.25 85 TRP A O 1
ATOM 641 N N . ASP A 1 86 ? 14.705 -1.921 -16.223 1.00 81.69 86 ASP A N 1
ATOM 642 C CA . ASP A 1 86 ? 15.056 -2.878 -17.277 1.00 81.69 86 ASP A CA 1
ATOM 643 C C . ASP A 1 86 ? 14.578 -2.401 -18.653 1.00 81.69 86 ASP A C 1
ATOM 645 O O . ASP A 1 86 ? 15.341 -2.401 -19.623 1.00 81.69 86 ASP A O 1
ATOM 649 N N . ALA A 1 87 ? 13.343 -1.895 -18.741 1.00 80.19 87 ALA A N 1
ATOM 650 C CA . ALA A 1 87 ? 12.809 -1.330 -19.978 1.00 80.19 87 ALA A CA 1
ATOM 651 C C . ALA A 1 87 ? 13.642 -0.138 -20.488 1.00 80.19 87 ALA A C 1
ATOM 653 O O . ALA A 1 87 ? 13.859 -0.002 -21.691 1.00 80.19 87 ALA A O 1
ATOM 654 N N . ARG A 1 88 ? 14.146 0.710 -19.580 1.00 72.25 88 ARG A N 1
ATOM 655 C CA . ARG A 1 88 ? 15.014 1.854 -19.917 1.00 72.25 88 ARG A CA 1
ATOM 656 C C . ARG A 1 88 ? 16.456 1.446 -20.224 1.00 72.25 88 ARG A C 1
ATOM 658 O O . ARG A 1 88 ? 17.118 2.131 -20.999 1.00 72.25 88 ARG A O 1
ATOM 665 N N . ALA A 1 89 ? 16.950 0.381 -19.598 1.00 72.94 89 ALA A N 1
ATOM 666 C CA . ALA A 1 89 ? 18.301 -0.140 -19.786 1.00 72.94 89 ALA A CA 1
ATOM 667 C C . ALA A 1 89 ? 18.437 -0.989 -21.063 1.00 72.94 89 ALA A C 1
ATOM 669 O O . ALA A 1 89 ? 19.552 -1.182 -21.554 1.00 72.94 89 ALA A O 1
ATOM 670 N N . SER A 1 90 ? 17.318 -1.472 -21.616 1.00 65.94 90 SER A N 1
ATOM 671 C CA . SER A 1 90 ? 17.291 -2.258 -22.849 1.00 65.94 90 SER A CA 1
ATOM 672 C C . SER A 1 90 ? 18.004 -1.531 -24.006 1.00 65.94 90 SER A C 1
ATOM 674 O O . SER A 1 90 ? 17.685 -0.373 -24.294 1.00 65.94 90 SER A O 1
ATOM 676 N N . PRO A 1 91 ? 18.943 -2.188 -24.724 1.00 61.19 91 PRO A N 1
ATOM 677 C CA . PRO A 1 91 ? 19.674 -1.586 -25.841 1.00 61.19 91 PRO A CA 1
ATOM 678 C C . PRO A 1 91 ? 18.763 -1.028 -26.939 1.00 61.19 91 PRO A C 1
ATOM 680 O O . PRO A 1 91 ? 19.135 -0.056 -27.585 1.00 61.19 91 PRO A O 1
ATOM 683 N N . ALA A 1 92 ? 17.567 -1.602 -27.108 1.00 64.62 92 ALA A N 1
ATOM 684 C CA . ALA A 1 92 ? 16.567 -1.157 -28.075 1.00 64.62 92 ALA A CA 1
ATOM 685 C C . ALA A 1 92 ? 15.942 0.214 -27.737 1.00 64.62 92 ALA A C 1
ATOM 687 O O . ALA A 1 92 ? 15.372 0.854 -28.614 1.00 64.62 92 ALA A O 1
ATOM 688 N N . ALA A 1 93 ? 16.051 0.678 -26.486 1.00 60.28 93 ALA A N 1
ATOM 689 C CA . ALA A 1 93 ? 15.540 1.975 -26.036 1.00 60.28 93 ALA A CA 1
ATOM 690 C C . ALA A 1 93 ? 16.569 3.116 -26.165 1.00 60.28 93 ALA A C 1
ATOM 692 O O . ALA A 1 93 ? 16.248 4.267 -25.864 1.00 60.28 93 ALA A O 1
ATOM 693 N N . ARG A 1 94 ? 17.806 2.824 -26.602 1.00 59.25 94 ARG A N 1
ATOM 694 C CA . ARG A 1 94 ? 18.834 3.835 -26.881 1.00 59.25 94 ARG A CA 1
ATOM 695 C C . ARG A 1 94 ? 18.782 4.214 -28.366 1.00 59.25 94 ARG A C 1
ATOM 697 O O . ARG A 1 94 ? 19.298 3.446 -29.174 1.00 59.25 94 ARG A O 1
ATOM 704 N N . PRO A 1 95 ? 18.209 5.369 -28.757 1.00 58.66 95 PRO A N 1
ATOM 705 C CA . PRO A 1 95 ? 18.449 5.890 -30.096 1.00 58.66 95 PRO A CA 1
ATOM 706 C C . PRO A 1 95 ? 19.952 6.168 -30.226 1.00 58.66 95 PRO A C 1
ATOM 708 O O . PRO A 1 95 ? 20.549 6.810 -29.360 1.00 58.66 95 PRO A O 1
ATOM 711 N N . GLU A 1 96 ? 20.571 5.609 -31.261 1.00 55.16 96 GLU A N 1
ATOM 712 C CA . GLU A 1 96 ? 22.003 5.690 -31.538 1.00 55.16 96 GLU A CA 1
ATOM 713 C C . GLU A 1 96 ? 22.521 7.136 -31.473 1.00 55.16 96 GLU A C 1
ATOM 715 O O . GLU A 1 96 ? 22.300 7.943 -32.370 1.00 55.16 96 GLU A O 1
ATOM 720 N N . ALA A 1 97 ? 23.256 7.462 -30.410 1.00 56.28 97 ALA A N 1
ATOM 721 C CA . ALA A 1 97 ? 24.004 8.711 -30.277 1.00 56.28 97 ALA A CA 1
ATOM 722 C C . ALA A 1 97 ? 25.517 8.445 -30.323 1.00 56.28 97 ALA A C 1
ATOM 724 O O . ALA A 1 97 ? 26.279 8.962 -29.511 1.00 56.28 97 ALA A O 1
ATOM 725 N N . ILE A 1 98 ? 25.958 7.606 -31.266 1.00 57.44 98 ILE A N 1
ATOM 726 C CA . ILE A 1 98 ? 27.379 7.447 -31.615 1.00 57.44 98 ILE A CA 1
ATOM 727 C C . ILE A 1 98 ? 27.521 7.496 -33.142 1.00 57.44 98 ILE A C 1
ATOM 729 O O . ILE A 1 98 ? 28.028 6.584 -33.779 1.00 57.44 98 ILE A O 1
ATOM 733 N N . ALA A 1 99 ? 27.049 8.585 -33.742 1.00 55.09 99 ALA A N 1
ATOM 734 C CA . ALA A 1 99 ? 27.367 8.953 -35.120 1.00 55.09 99 ALA A CA 1
ATOM 735 C C . ALA A 1 99 ? 27.672 10.457 -35.198 1.00 55.09 99 ALA A C 1
ATOM 737 O O . ALA A 1 99 ? 27.069 11.202 -35.958 1.00 55.09 99 ALA A O 1
ATOM 738 N N . SER A 1 100 ? 28.581 10.926 -34.340 1.00 54.16 100 SER A N 1
ATOM 739 C CA . SER A 1 100 ? 29.199 12.248 -34.486 1.00 54.16 100 S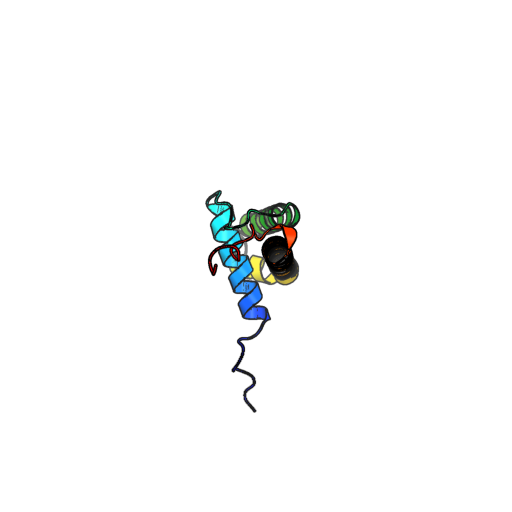ER A CA 1
ATOM 740 C C . SER A 1 100 ? 30.607 12.223 -33.894 1.00 54.16 100 SER A C 1
ATOM 742 O O . SER A 1 100 ? 30.877 12.738 -32.809 1.00 54.16 100 SER A O 1
ATOM 744 N N . ARG A 1 101 ? 31.497 11.490 -34.573 1.00 56.50 101 ARG A N 1
ATOM 745 C CA . ARG A 1 101 ? 32.955 11.622 -34.431 1.00 56.50 101 ARG A CA 1
ATOM 746 C C . ARG A 1 101 ? 33.695 11.169 -35.698 1.00 56.50 101 ARG A C 1
ATOM 748 O O . ARG A 1 101 ? 34.686 10.448 -35.618 1.00 56.50 101 ARG A O 1
ATOM 755 N N . MET A 1 102 ? 33.188 11.599 -36.849 1.00 44.84 102 MET A N 1
ATOM 756 C CA . MET A 1 102 ? 33.898 11.686 -38.128 1.00 44.84 102 MET A CA 1
ATOM 757 C C . MET A 1 102 ? 33.572 13.045 -38.734 1.00 44.84 102 MET A C 1
ATOM 759 O O . MET A 1 102 ? 34.486 13.621 -39.355 1.00 44.84 102 MET A O 1
#

pLDDT: mean 83.66, std 15.78, range [42.53, 98.12]

Organism: NCBI:txid156133

Secondary structure (DSSP, 8-state):
----SS--HHHHHHHHHHHHHHHHHTTPPPTT---HHHHHHHHHHHHHHHHTTTSTTHHHHHHHHTHHHHHHHHHHHHHHHHHHHHHHHSGGGS--------

Foldseek 3Di:
DDPPPPPDVLVVLLVQLVVLLVCVVVVHADDLGADPQLNVLSVVLVVQLVVQPVHVPHNPVSCVVCSVSSNSNSVRVVVSVVVSVCVCVDPVNDDDPPPPDD

Radius of gyration: 18.68 Å; chains: 1; bounding box: 47×20×58 Å

Sequence (102 aa):
MCKFSEGDSRILSQKMARDRMTDFAKGRTPAGGSSEAEEVLCAQLAAALAAAEGGRGGRAAAWNASWRTVYRLADAIQDRFLATWDARASPAARPEAIASRM